Protein AF-A0AAN8C6U3-F1 (afdb_monomer)

Foldseek 3Di:
DPPPPLQFPLVVFQLNVQWAWDDDDPQWTWIFGNPDDPSPDIDIDGSHDCVSVVVCCCPVVVVPPRGGPDVDPDDDDDDDDPVCVVVVVVLVCCCPVVVDDPVVCVDPVNVVVSVVVRDDDDDDPDDPPDDD

Structure (mmCIF, N/CA/C/O backbone):
data_AF-A0AAN8C6U3-F1
#
_entry.id   AF-A0AAN8C6U3-F1
#
loop_
_atom_site.group_PDB
_atom_site.id
_atom_site.type_symbol
_atom_site.label_atom_id
_atom_site.label_alt_id
_atom_site.label_comp_id
_atom_site.label_asym_id
_atom_site.label_entity_id
_atom_site.label_seq_id
_atom_site.pdbx_PDB_ins_code
_atom_site.Cartn_x
_atom_site.Cartn_y
_atom_site.Cartn_z
_atom_site.occupancy
_atom_site.B_iso_or_equiv
_atom_site.auth_seq_id
_atom_site.auth_comp_id
_atom_site.auth_asym_id
_atom_site.auth_atom_id
_atom_site.pdbx_PDB_model_num
ATOM 1 N N . MET A 1 1 ? 26.753 -21.136 -19.409 1.00 31.75 1 MET A N 1
ATOM 2 C CA . MET A 1 1 ? 26.531 -19.674 -19.449 1.00 31.75 1 MET A CA 1
ATOM 3 C C . MET A 1 1 ? 25.403 -19.348 -18.486 1.00 31.75 1 MET A C 1
ATOM 5 O O . MET A 1 1 ? 24.259 -19.654 -18.791 1.00 31.75 1 MET A O 1
ATOM 9 N N . ALA A 1 2 ? 25.722 -18.840 -17.294 1.00 32.44 2 ALA A N 1
ATOM 10 C CA . ALA A 1 2 ? 24.705 -18.440 -16.329 1.00 32.44 2 ALA A CA 1
ATOM 11 C C . ALA A 1 2 ? 23.963 -17.222 -16.893 1.00 32.44 2 ALA A C 1
ATOM 13 O O . ALA A 1 2 ? 24.561 -16.159 -17.061 1.00 32.44 2 ALA A O 1
ATOM 14 N N . ALA A 1 3 ? 22.687 -17.391 -17.243 1.00 37.94 3 ALA A N 1
ATOM 15 C CA . ALA A 1 3 ? 21.811 -16.267 -17.519 1.00 37.94 3 ALA A CA 1
ATOM 16 C C . ALA A 1 3 ? 21.725 -15.464 -16.219 1.00 37.94 3 ALA A C 1
ATOM 18 O O . ALA A 1 3 ? 21.073 -15.881 -15.266 1.00 37.94 3 ALA A O 1
ATOM 19 N N . ALA A 1 4 ? 22.478 -14.367 -16.145 1.00 44.84 4 ALA A N 1
ATOM 20 C CA . ALA A 1 4 ? 22.364 -13.425 -15.053 1.00 44.84 4 ALA A CA 1
ATOM 21 C C . ALA A 1 4 ? 20.904 -12.975 -15.021 1.00 44.84 4 ALA A C 1
ATOM 23 O O . ALA A 1 4 ? 20.444 -12.293 -15.936 1.00 44.84 4 ALA A O 1
ATOM 24 N N . GLU A 1 5 ? 20.176 -13.422 -14.002 1.00 52.09 5 GLU A N 1
ATOM 25 C CA . GLU A 1 5 ? 18.847 -12.940 -13.659 1.00 52.09 5 GLU A CA 1
ATOM 26 C C . GLU A 1 5 ? 18.917 -11.410 -13.646 1.00 52.09 5 GLU A C 1
ATOM 28 O O . GLU A 1 5 ? 19.462 -10.811 -12.713 1.00 52.09 5 GLU A O 1
ATOM 33 N N . ILE A 1 6 ? 18.444 -10.759 -14.715 1.00 57.75 6 ILE A N 1
ATOM 34 C CA . ILE A 1 6 ? 18.406 -9.301 -14.790 1.00 57.75 6 ILE A CA 1
ATOM 35 C C . ILE A 1 6 ? 17.329 -8.871 -13.801 1.00 57.75 6 ILE A C 1
ATOM 37 O O . ILE A 1 6 ? 16.155 -8.731 -14.148 1.00 57.75 6 ILE A O 1
ATOM 41 N N . LYS A 1 7 ? 17.737 -8.694 -12.542 1.00 64.12 7 LYS A N 1
ATOM 42 C CA . LYS A 1 7 ? 16.908 -8.155 -11.468 1.00 64.12 7 LYS A CA 1
ATOM 43 C C . LYS A 1 7 ? 16.519 -6.738 -11.861 1.00 64.12 7 LYS A C 1
ATOM 45 O O . LYS A 1 7 ? 17.261 -5.784 -11.645 1.00 64.12 7 LYS A O 1
ATOM 50 N N . SER A 1 8 ? 15.364 -6.607 -12.503 1.00 73.75 8 SER A N 1
ATOM 51 C CA . SER A 1 8 ? 14.820 -5.302 -12.839 1.00 73.75 8 SER A CA 1
ATOM 52 C C . SER A 1 8 ? 14.454 -4.573 -11.551 1.00 73.75 8 SER A C 1
ATOM 54 O O . SER A 1 8 ? 13.812 -5.143 -10.670 1.00 73.75 8 SER A O 1
ATOM 56 N N . SER A 1 9 ? 14.772 -3.281 -11.476 1.00 80.25 9 SER A N 1
ATOM 57 C CA . SER A 1 9 ? 14.326 -2.388 -10.402 1.00 80.25 9 SER A CA 1
ATOM 58 C C . SER A 1 9 ? 12.808 -2.373 -10.237 1.00 80.25 9 SER A C 1
ATOM 60 O O . SER A 1 9 ? 12.317 -1.907 -9.214 1.00 80.25 9 SER A O 1
ATOM 62 N N . PHE A 1 10 ? 12.063 -2.878 -11.223 1.00 83.00 10 PHE A N 1
ATOM 63 C CA . PHE A 1 10 ? 10.628 -3.093 -11.156 1.00 83.00 10 PHE A CA 1
ATOM 64 C C . PHE A 1 10 ? 10.222 -4.116 -10.084 1.00 83.00 10 PHE A C 1
ATOM 66 O O . PHE A 1 10 ? 9.281 -3.851 -9.341 1.00 83.00 10 PHE A O 1
ATOM 73 N N . SER A 1 11 ? 10.911 -5.258 -9.958 1.00 79.00 11 SER A N 1
ATOM 74 C CA . SER A 1 11 ? 10.483 -6.334 -9.044 1.00 79.00 11 SER A CA 1
ATOM 75 C C . SER A 1 11 ? 10.652 -5.959 -7.570 1.00 79.00 11 SER A C 1
ATOM 77 O O . SER A 1 11 ? 9.807 -6.300 -6.746 1.00 79.00 11 SER A O 1
ATOM 79 N N . ALA A 1 12 ? 11.693 -5.188 -7.248 1.00 81.75 12 ALA A N 1
ATOM 80 C CA . ALA A 1 12 ? 11.946 -4.657 -5.907 1.00 81.75 12 ALA A CA 1
ATOM 81 C C . ALA A 1 12 ? 11.139 -3.382 -5.586 1.00 81.75 12 ALA A C 1
ATOM 83 O O . ALA A 1 12 ? 11.274 -2.808 -4.505 1.00 81.75 12 ALA A O 1
ATOM 84 N N . TRP A 1 13 ? 10.316 -2.888 -6.517 1.00 85.88 13 TRP A N 1
ATOM 85 C CA . TRP A 1 13 ? 9.635 -1.610 -6.350 1.00 85.88 13 TRP A CA 1
ATOM 86 C C . TRP A 1 13 ? 8.354 -1.725 -5.523 1.00 85.88 13 TRP A C 1
ATOM 88 O O . TRP A 1 13 ? 7.532 -2.619 -5.728 1.00 85.88 13 TRP A O 1
ATOM 98 N N . ARG A 1 14 ? 8.124 -0.743 -4.645 1.00 83.56 14 ARG A N 1
ATOM 99 C CA . ARG A 1 14 ? 6.975 -0.706 -3.724 1.00 83.56 14 ARG A CA 1
ATOM 100 C C . ARG A 1 14 ? 5.626 -0.642 -4.450 1.00 83.56 14 ARG A C 1
ATOM 102 O O . ARG A 1 14 ? 4.646 -1.189 -3.974 1.00 83.56 14 ARG A O 1
ATOM 109 N N . TYR A 1 15 ? 5.550 -0.048 -5.637 1.00 85.50 15 TYR A N 1
ATOM 110 C CA . TYR A 1 15 ? 4.297 0.014 -6.409 1.00 85.50 15 TYR A CA 1
ATOM 111 C C . TYR A 1 15 ? 4.186 -1.066 -7.493 1.00 85.50 15 TYR A C 1
ATOM 113 O O . TYR A 1 15 ? 3.252 -1.042 -8.290 1.00 85.50 15 TYR A O 1
ATOM 121 N N . SER A 1 16 ? 5.109 -2.036 -7.521 1.00 85.56 16 SER A N 1
ATOM 122 C CA . SER A 1 16 ? 5.141 -3.117 -8.523 1.00 85.56 16 SER A CA 1
ATOM 123 C C . SER A 1 16 ? 3.823 -3.881 -8.628 1.00 85.56 16 SER A C 1
ATOM 125 O O . SER A 1 16 ? 3.376 -4.201 -9.720 1.00 85.56 16 SER A O 1
ATOM 127 N N . HIS A 1 17 ? 3.160 -4.105 -7.497 1.00 84.88 17 HIS A N 1
ATOM 128 C CA . HIS A 1 17 ? 1.894 -4.823 -7.394 1.00 84.88 17 HIS A CA 1
ATOM 129 C C . HIS A 1 17 ? 0.711 -4.137 -8.093 1.00 84.88 17 HIS A C 1
ATOM 131 O O . HIS A 1 17 ? -0.298 -4.801 -8.315 1.00 84.88 17 HIS A O 1
ATOM 137 N N . HIS A 1 18 ? 0.802 -2.860 -8.471 1.00 85.50 18 HIS A N 1
ATOM 138 C CA . HIS A 1 18 ? -0.198 -2.203 -9.323 1.00 85.50 18 HIS A CA 1
ATOM 139 C C . HIS A 1 18 ? 0.010 -2.487 -10.816 1.00 85.50 18 HIS A C 1
ATOM 141 O O . HIS A 1 18 ? -0.828 -2.123 -11.642 1.00 85.50 18 HIS A O 1
ATOM 147 N N . PHE A 1 19 ? 1.092 -3.176 -11.168 1.00 87.69 19 PHE A N 1
ATOM 148 C CA . PHE A 1 19 ? 1.449 -3.506 -12.535 1.00 87.69 19 PHE A CA 1
ATOM 149 C C . PHE A 1 19 ? 1.586 -5.019 -12.724 1.00 87.69 19 PHE A C 1
ATOM 151 O O . PHE A 1 19 ? 1.898 -5.765 -11.798 1.00 87.69 19 PHE A O 1
ATOM 158 N N . THR A 1 20 ? 1.371 -5.469 -13.952 1.00 88.06 20 THR A N 1
ATOM 159 C CA . THR A 1 20 ? 1.615 -6.838 -14.399 1.00 88.06 20 THR A CA 1
ATOM 160 C C . THR A 1 20 ? 2.766 -6.812 -15.385 1.00 88.06 20 THR A C 1
ATOM 162 O O . THR A 1 20 ? 2.713 -6.109 -16.396 1.00 88.06 20 THR A O 1
ATOM 165 N N . PHE A 1 21 ? 3.821 -7.564 -15.096 1.00 87.75 21 PHE A N 1
ATOM 166 C CA . PHE A 1 21 ? 4.932 -7.714 -16.022 1.00 87.75 21 PHE A CA 1
ATOM 167 C C . PHE A 1 21 ? 4.479 -8.447 -17.295 1.00 87.75 21 PHE A C 1
ATOM 169 O O . PHE A 1 21 ? 3.744 -9.427 -17.211 1.00 87.75 21 PHE A O 1
ATOM 176 N N . VAL A 1 22 ? 4.901 -7.967 -18.470 1.00 88.69 22 VAL A N 1
ATOM 177 C CA . VAL A 1 22 ? 4.563 -8.585 -19.764 1.00 88.69 22 VAL A CA 1
ATOM 178 C C . VAL A 1 22 ? 5.786 -9.231 -20.403 1.00 88.69 22 VAL A C 1
ATOM 180 O O . VAL A 1 22 ? 5.762 -10.422 -20.689 1.00 88.69 22 VAL A O 1
ATOM 183 N N . LYS A 1 23 ? 6.841 -8.454 -20.687 1.00 86.00 23 LYS A N 1
ATOM 184 C CA . LYS A 1 23 ? 8.065 -8.967 -21.330 1.00 86.00 23 LYS A CA 1
ATOM 185 C C . LYS A 1 23 ? 9.256 -8.024 -21.188 1.00 86.00 23 LYS A C 1
ATOM 187 O O . LYS A 1 23 ? 9.089 -6.807 -21.087 1.00 86.00 23 LYS A O 1
ATOM 192 N N . HIS A 1 24 ? 10.465 -8.578 -21.275 1.00 83.81 24 HIS A N 1
ATOM 193 C CA . HIS A 1 24 ? 11.691 -7.799 -21.449 1.00 83.81 24 HIS A CA 1
ATOM 194 C C . HIS A 1 24 ? 11.835 -7.399 -22.924 1.00 83.81 24 HIS A C 1
ATOM 196 O O . HIS A 1 24 ? 11.703 -8.223 -23.827 1.00 83.81 24 HIS A O 1
ATOM 202 N N . LYS A 1 25 ? 12.118 -6.120 -23.181 1.00 82.50 25 LYS A N 1
ATOM 203 C CA . LYS A 1 25 ? 12.451 -5.591 -24.509 1.00 82.50 25 LYS A CA 1
ATOM 204 C C . LYS A 1 25 ? 13.829 -4.934 -24.442 1.00 82.50 25 LYS A C 1
ATOM 206 O O . LYS A 1 25 ? 13.949 -3.738 -24.171 1.00 82.50 25 LYS A O 1
ATOM 211 N N . LYS A 1 26 ? 14.878 -5.720 -24.708 1.00 82.06 26 LYS A N 1
ATOM 212 C CA . LYS A 1 26 ? 16.290 -5.295 -24.633 1.00 82.06 26 LYS A CA 1
ATOM 213 C C . LYS A 1 26 ? 16.628 -4.717 -23.248 1.00 82.06 26 LYS A C 1
ATOM 215 O O . LYS A 1 26 ? 16.677 -5.470 -22.288 1.00 82.06 26 LYS A O 1
ATOM 220 N N . LYS A 1 27 ? 16.808 -3.392 -23.149 1.00 82.62 27 LYS A N 1
ATOM 221 C CA . LYS A 1 27 ? 17.121 -2.635 -21.918 1.00 82.62 27 LYS A CA 1
ATOM 222 C C . LYS A 1 27 ? 15.880 -2.123 -21.169 1.00 82.62 27 LYS A C 1
ATOM 224 O O . LYS A 1 27 ? 16.002 -1.490 -20.124 1.00 82.62 27 LYS A O 1
ATOM 229 N N . ASN A 1 28 ? 14.685 -2.369 -21.703 1.00 86.06 28 ASN A N 1
ATOM 230 C CA . ASN A 1 28 ? 13.418 -1.938 -21.120 1.00 86.06 28 ASN A CA 1
ATOM 231 C C . ASN A 1 28 ? 12.581 -3.142 -20.676 1.00 86.06 28 ASN A C 1
ATOM 233 O O . ASN A 1 28 ? 12.730 -4.248 -21.200 1.00 86.06 28 ASN A O 1
ATOM 237 N N . VAL A 1 29 ? 11.681 -2.913 -19.729 1.00 88.00 29 VAL A N 1
ATOM 238 C CA . VAL A 1 29 ? 10.611 -3.828 -19.333 1.00 88.00 29 VAL A CA 1
ATOM 239 C C . VAL A 1 29 ? 9.272 -3.254 -19.771 1.00 88.00 29 VAL A C 1
ATOM 241 O O . VAL A 1 29 ? 9.015 -2.055 -19.635 1.00 88.00 29 VAL A O 1
ATOM 244 N N . LEU A 1 30 ? 8.429 -4.117 -20.328 1.00 88.81 30 LEU A N 1
ATOM 245 C CA . LEU A 1 30 ? 7.055 -3.795 -20.676 1.00 88.81 30 LEU A CA 1
ATOM 246 C C . LEU A 1 30 ? 6.139 -4.313 -19.567 1.00 88.81 30 LEU A C 1
ATOM 248 O O . LEU A 1 30 ? 6.174 -5.501 -19.240 1.00 88.81 30 LEU A O 1
ATOM 252 N N . VAL A 1 31 ? 5.315 -3.429 -19.014 1.00 89.19 31 VAL A N 1
ATOM 253 C CA . VAL A 1 31 ? 4.380 -3.727 -17.923 1.00 89.19 31 VAL A CA 1
ATOM 254 C C . VAL A 1 31 ? 2.991 -3.177 -18.248 1.00 89.19 31 VAL A C 1
ATOM 256 O O . VAL A 1 31 ? 2.860 -2.189 -18.965 1.00 89.19 31 VAL A O 1
ATOM 259 N N . LYS A 1 32 ? 1.935 -3.794 -17.727 1.00 89.69 32 LYS A N 1
ATOM 260 C CA . LYS A 1 32 ? 0.547 -3.317 -17.835 1.00 89.69 32 LYS A CA 1
ATOM 261 C C . LYS A 1 32 ? 0.080 -2.781 -16.493 1.00 89.69 32 LYS A C 1
ATOM 263 O O . LYS A 1 32 ? 0.300 -3.431 -15.481 1.00 89.69 32 LYS A O 1
ATOM 268 N N . CYS A 1 33 ? -0.568 -1.621 -16.469 1.00 89.06 33 CYS A N 1
ATOM 269 C CA . CYS A 1 33 ? -1.174 -1.096 -15.245 1.00 89.06 33 CYS A CA 1
ATOM 270 C C . CYS A 1 33 ? -2.520 -1.786 -14.986 1.00 89.06 33 CYS A C 1
ATOM 272 O O . CYS A 1 33 ? -3.374 -1.807 -15.872 1.00 89.06 33 CYS A O 1
ATOM 274 N N . LYS A 1 34 ? -2.719 -2.322 -13.777 1.00 86.44 34 LYS A N 1
ATOM 275 C CA . LYS A 1 34 ? -3.981 -2.960 -13.361 1.00 86.44 34 LYS A CA 1
ATOM 276 C C . LYS A 1 34 ? -5.058 -1.955 -12.950 1.00 86.44 34 LYS A C 1
ATOM 278 O O . LYS A 1 34 ? -6.228 -2.302 -12.932 1.00 86.44 34 LYS A O 1
ATOM 283 N N . LEU A 1 35 ? -4.662 -0.725 -12.621 1.00 83.44 35 LEU A N 1
ATOM 284 C CA . LEU A 1 35 ? -5.576 0.342 -12.203 1.00 83.44 35 LEU A CA 1
ATOM 285 C C . LEU A 1 35 ? -6.199 1.084 -13.397 1.00 83.44 35 LEU A C 1
ATOM 287 O O . LEU A 1 35 ? -7.207 1.767 -13.250 1.00 83.44 35 LEU A O 1
ATOM 291 N N . CYS A 1 36 ? -5.605 0.975 -14.588 1.00 85.69 36 CYS A N 1
ATOM 292 C CA . CYS A 1 36 ? -6.164 1.560 -15.802 1.00 85.69 36 CYS A CA 1
ATOM 293 C C . CYS A 1 36 ? -7.401 0.782 -16.256 1.00 85.69 36 CYS A C 1
ATOM 295 O O . CYS A 1 36 ? -7.311 -0.418 -16.524 1.00 85.69 36 CYS A O 1
ATOM 297 N N . LEU A 1 37 ? -8.519 1.491 -16.439 1.00 72.25 37 LEU A N 1
ATOM 298 C CA . LEU A 1 37 ? -9.732 0.966 -17.067 1.00 72.25 37 LEU A CA 1
ATOM 299 C C . LEU A 1 37 ? -9.373 0.275 -18.398 1.00 72.25 37 LEU A C 1
ATOM 301 O O . LEU A 1 37 ? -8.862 0.905 -19.326 1.00 72.25 37 LEU A O 1
ATOM 305 N N . GLY A 1 38 ? -9.583 -1.043 -18.450 1.00 64.81 38 GLY A N 1
ATOM 306 C CA . GLY A 1 38 ? -9.379 -1.884 -19.632 1.00 64.81 38 GLY A CA 1
ATOM 307 C C . GLY A 1 38 ? -8.023 -2.590 -19.758 1.00 64.81 38 GLY A C 1
ATOM 308 O O . GLY A 1 38 ? -7.865 -3.375 -20.686 1.00 64.81 38 GLY A O 1
ATOM 309 N N . GLY A 1 39 ? -7.028 -2.353 -18.889 1.00 61.56 39 GLY A N 1
ATOM 310 C CA . GLY A 1 39 ? -5.743 -3.090 -18.922 1.00 61.56 39 GLY A CA 1
ATOM 311 C C . GLY A 1 39 ? -4.976 -3.043 -20.263 1.00 61.56 39 GLY A C 1
ATOM 312 O O . GLY A 1 39 ? -4.034 -3.812 -20.484 1.00 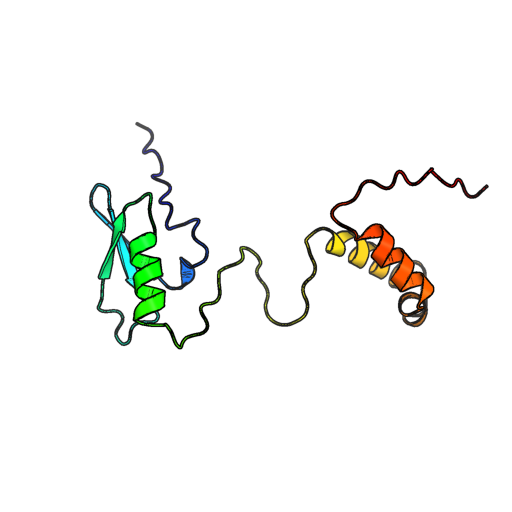61.56 39 GLY A O 1
ATOM 313 N N . THR A 1 40 ? -5.377 -2.155 -21.176 1.00 61.62 40 THR A N 1
ATOM 314 C CA . THR A 1 40 ? -4.914 -2.111 -22.571 1.00 61.62 40 THR A CA 1
ATOM 315 C C . THR A 1 40 ? -3.598 -1.35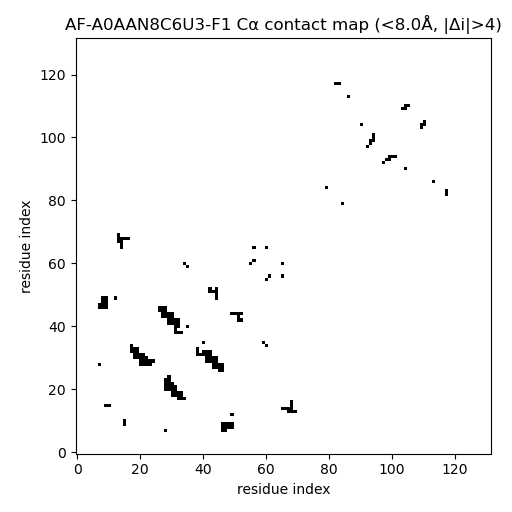5 -22.719 1.00 61.62 40 THR A C 1
ATOM 317 O O . THR A 1 40 ? -2.782 -1.676 -23.585 1.00 61.62 40 THR A O 1
ATOM 320 N N . LYS A 1 41 ? -3.339 -0.376 -21.846 1.00 69.75 41 LYS A N 1
ATOM 321 C CA . LYS A 1 41 ? -2.141 0.468 -21.916 1.00 69.75 41 LYS A CA 1
ATOM 322 C C . LYS A 1 41 ? -0.928 -0.274 -21.354 1.00 69.75 41 LYS A C 1
ATOM 324 O O . LYS A 1 41 ? -0.762 -0.429 -20.144 1.00 69.75 41 LYS A O 1
ATOM 329 N N . SER A 1 42 ? -0.071 -0.727 -22.266 1.00 81.12 42 SER A N 1
ATOM 330 C CA . SER A 1 42 ? 1.236 -1.298 -21.940 1.00 81.12 42 SER A CA 1
ATOM 331 C C . SER A 1 42 ? 2.265 -0.171 -21.840 1.00 81.12 42 SER A C 1
ATOM 333 O O . SER A 1 42 ? 2.460 0.582 -22.791 1.00 81.12 42 SER A O 1
ATOM 335 N N . LEU A 1 43 ? 2.919 -0.046 -20.691 1.00 84.81 43 LEU A N 1
ATOM 336 C CA . LEU A 1 43 ? 3.939 0.957 -20.405 1.00 84.81 43 LEU A CA 1
ATOM 337 C C . LEU A 1 43 ? 5.324 0.331 -20.521 1.00 84.81 43 LEU A C 1
ATOM 339 O O . LEU A 1 43 ? 5.581 -0.744 -19.982 1.00 84.81 43 LEU A O 1
ATOM 343 N N . SER A 1 44 ? 6.229 1.023 -21.206 1.00 84.62 44 SER A N 1
ATOM 344 C CA . SER A 1 44 ? 7.638 0.645 -21.277 1.00 84.62 44 SER A CA 1
ATOM 345 C C . SER A 1 44 ? 8.442 1.494 -20.296 1.00 84.62 44 SER A C 1
ATOM 347 O O . SER A 1 44 ? 8.361 2.724 -20.325 1.00 84.62 44 SER A O 1
ATOM 349 N N . THR A 1 45 ? 9.247 0.857 -19.450 1.00 85.25 45 THR A N 1
ATOM 350 C CA . THR A 1 45 ? 10.192 1.546 -18.559 1.00 85.25 45 THR A CA 1
ATOM 351 C C . THR A 1 45 ? 11.570 0.902 -18.630 1.00 85.25 45 THR A C 1
ATOM 353 O O . THR A 1 45 ? 11.690 -0.255 -19.027 1.00 85.25 45 THR A O 1
ATOM 356 N N . ALA A 1 46 ? 12.623 1.637 -18.281 1.00 84.62 46 ALA A N 1
ATOM 357 C CA . ALA A 1 46 ? 13.971 1.079 -18.264 1.00 84.62 46 ALA A CA 1
ATOM 358 C C . ALA A 1 46 ? 14.094 -0.006 -17.183 1.00 84.62 46 ALA A C 1
ATOM 360 O O . ALA A 1 46 ? 13.445 0.065 -16.143 1.00 84.62 46 ALA A O 1
ATOM 361 N N . GLN A 1 47 ? 14.947 -1.008 -17.395 1.00 81.62 47 GLN A N 1
ATOM 362 C CA . GLN A 1 47 ? 15.144 -2.092 -16.420 1.00 81.62 47 GLN A CA 1
ATOM 363 C C . GLN A 1 47 ? 15.629 -1.603 -15.055 1.00 81.62 47 GLN A C 1
ATOM 365 O O . GLN A 1 47 ? 15.314 -2.238 -14.050 1.00 81.62 47 GLN A O 1
ATOM 370 N N . ASN A 1 48 ? 16.360 -0.488 -15.039 1.00 81.50 48 ASN A N 1
ATOM 371 C CA . ASN A 1 48 ? 16.957 0.130 -13.862 1.00 81.50 48 ASN A CA 1
ATOM 372 C C . ASN A 1 48 ? 16.173 1.351 -13.334 1.00 81.50 48 ASN A C 1
ATOM 374 O O . ASN A 1 48 ? 16.658 2.046 -12.444 1.00 81.50 48 ASN A O 1
ATOM 378 N N . SER A 1 49 ? 15.000 1.672 -13.897 1.00 81.19 49 SER A N 1
ATOM 379 C CA . SER A 1 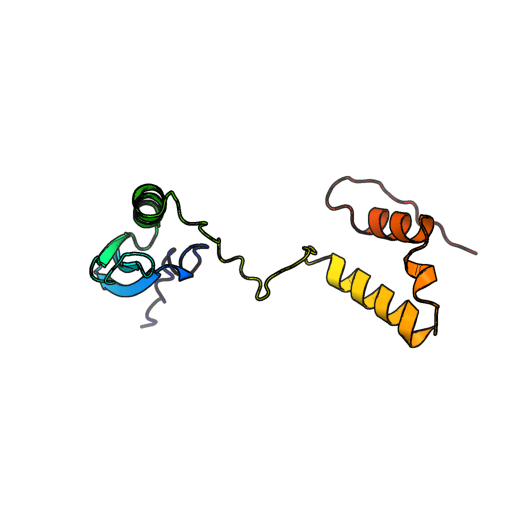49 ? 14.247 2.869 -13.510 1.00 81.19 49 SER A CA 1
ATOM 380 C C . SER A 1 49 ? 12.739 2.668 -13.582 1.00 81.19 49 SER A C 1
ATOM 382 O O . SER A 1 49 ? 12.202 2.129 -14.547 1.00 81.19 49 SER A O 1
ATOM 384 N N . ASN A 1 50 ? 12.043 3.201 -12.578 1.00 86.56 50 ASN A N 1
ATOM 385 C CA . ASN A 1 50 ? 10.586 3.147 -12.464 1.00 86.56 50 ASN A CA 1
ATOM 386 C C . ASN A 1 50 ? 9.927 4.529 -12.618 1.00 86.56 50 ASN A C 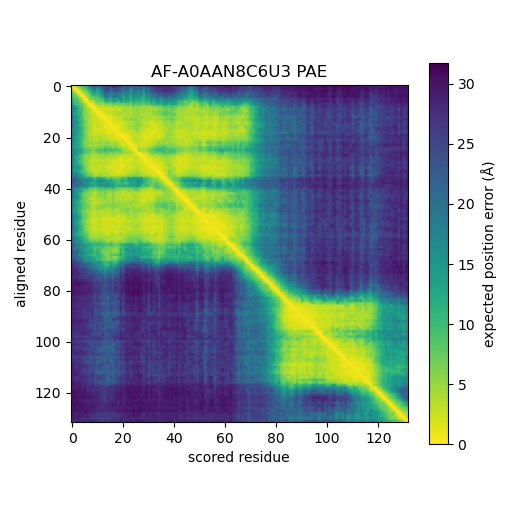1
ATOM 388 O O . ASN A 1 50 ? 8.728 4.670 -12.379 1.00 86.56 50 ASN A O 1
ATOM 392 N N . SER A 1 51 ? 10.676 5.563 -13.022 1.00 86.31 51 SER A N 1
ATOM 393 C CA . SER A 1 51 ? 10.180 6.949 -13.070 1.00 86.31 51 SER A CA 1
ATOM 394 C C . SER A 1 51 ? 8.974 7.123 -13.996 1.00 86.31 51 SER A C 1
ATOM 396 O O . SER A 1 51 ? 8.050 7.869 -13.677 1.00 86.31 51 SER A O 1
ATOM 398 N N . ASN A 1 52 ? 8.942 6.401 -15.121 1.00 87.25 52 ASN A N 1
ATOM 399 C CA . ASN A 1 52 ? 7.815 6.437 -16.057 1.00 87.25 52 ASN A CA 1
ATOM 400 C C . ASN A 1 52 ? 6.544 5.841 -15.442 1.00 87.25 52 ASN A C 1
ATOM 402 O O . ASN A 1 52 ? 5.449 6.357 -15.654 1.00 87.25 52 ASN A O 1
ATOM 406 N N . LEU A 1 53 ? 6.700 4.785 -14.641 1.00 88.06 53 LEU A N 1
ATOM 407 C CA . LEU A 1 53 ? 5.595 4.136 -13.944 1.00 88.06 53 LEU A CA 1
ATOM 408 C C . LEU A 1 53 ? 5.070 5.007 -12.801 1.00 88.06 53 LEU A C 1
ATOM 410 O O . LEU A 1 53 ? 3.859 5.133 -12.642 1.00 88.06 53 LEU A O 1
ATOM 414 N N . LEU A 1 54 ? 5.957 5.661 -12.043 1.00 87.69 54 LEU A N 1
ATOM 415 C CA . LEU A 1 54 ? 5.545 6.574 -10.975 1.00 87.69 54 LEU A CA 1
ATOM 416 C C . LEU A 1 54 ? 4.777 7.777 -11.533 1.00 87.69 54 LEU A C 1
ATOM 418 O O . LEU A 1 54 ? 3.689 8.082 -11.054 1.00 87.69 54 LEU A O 1
ATOM 422 N N . LYS A 1 55 ? 5.300 8.409 -12.593 1.00 90.31 55 LYS A N 1
ATOM 423 C CA . LYS A 1 55 ? 4.614 9.511 -13.288 1.00 90.31 55 LYS A CA 1
ATOM 424 C C . LYS A 1 55 ? 3.251 9.080 -13.822 1.00 90.31 55 LYS A C 1
ATOM 426 O O . LYS A 1 55 ? 2.305 9.860 -13.785 1.00 90.31 55 LYS A O 1
ATOM 431 N N . HIS A 1 56 ? 3.144 7.848 -14.318 1.00 89.56 56 HIS A N 1
ATOM 432 C CA . HIS A 1 56 ? 1.870 7.291 -14.749 1.00 89.56 56 HIS A CA 1
ATOM 433 C C . HIS A 1 56 ? 0.872 7.197 -13.588 1.00 89.56 56 HIS A C 1
ATOM 435 O O . HIS A 1 56 ? -0.240 7.700 -13.731 1.00 89.56 56 HIS A O 1
ATOM 441 N N . LEU A 1 57 ? 1.270 6.631 -12.441 1.00 87.62 57 LEU A N 1
ATOM 442 C CA . LEU A 1 57 ? 0.411 6.565 -11.253 1.00 87.62 57 LEU A CA 1
ATOM 443 C C . LEU A 1 57 ? -0.018 7.963 -10.792 1.00 87.62 57 LEU A C 1
ATOM 445 O O . LEU A 1 57 ? -1.201 8.201 -10.589 1.00 87.62 57 LEU A O 1
ATOM 449 N N . GLN A 1 58 ? 0.919 8.909 -10.715 1.00 85.94 58 GLN A N 1
ATOM 450 C CA . GLN A 1 58 ? 0.629 10.285 -10.305 1.00 85.94 58 GLN A CA 1
ATOM 451 C C . GLN A 1 58 ? -0.331 11.009 -11.253 1.00 85.94 58 GLN A C 1
ATOM 453 O O . GLN A 1 58 ? -1.130 11.812 -10.796 1.00 85.94 58 GLN A O 1
ATOM 458 N N . LYS A 1 59 ? -0.264 10.756 -12.567 1.00 87.94 59 LYS A N 1
ATOM 459 C CA . LYS A 1 59 ? -1.117 11.445 -13.552 1.00 87.94 59 LYS A CA 1
ATOM 460 C C . LYS A 1 59 ? -2.468 10.775 -13.769 1.00 87.94 59 LYS A C 1
ATOM 462 O O . LYS A 1 59 ? -3.456 11.466 -13.967 1.00 87.94 59 LYS A O 1
ATOM 467 N N . GLN A 1 60 ? -2.499 9.447 -13.837 1.00 84.75 60 GLN A N 1
ATOM 468 C CA . GLN A 1 60 ? -3.700 8.686 -14.206 1.00 84.75 60 GLN A CA 1
ATOM 469 C C . GLN A 1 60 ? -4.468 8.175 -12.985 1.00 84.75 60 GLN A C 1
ATOM 471 O O . GLN A 1 60 ? -5.652 7.876 -13.091 1.00 84.75 60 GLN A O 1
ATOM 476 N N . HIS A 1 61 ? -3.806 8.099 -11.830 1.00 85.50 61 HIS A N 1
ATOM 477 C CA . HIS A 1 61 ? -4.358 7.577 -10.582 1.00 85.50 61 HIS A CA 1
ATOM 478 C C . HIS A 1 61 ? -4.130 8.550 -9.416 1.00 85.50 61 HIS A C 1
ATOM 480 O O . HIS A 1 61 ? -4.000 8.124 -8.274 1.00 85.50 61 HIS A O 1
ATOM 486 N N . ALA A 1 62 ? -4.106 9.862 -9.694 1.00 78.00 62 ALA A N 1
ATOM 487 C CA . ALA A 1 62 ? -3.913 10.911 -8.686 1.00 78.00 62 ALA A CA 1
ATOM 488 C C . ALA A 1 62 ? -4.942 10.837 -7.543 1.00 78.00 62 ALA A C 1
ATOM 490 O O . ALA A 1 62 ? -4.607 11.075 -6.389 1.00 78.00 62 ALA A O 1
ATOM 491 N N . GLY A 1 63 ? -6.192 10.492 -7.874 1.00 71.06 63 GLY A N 1
ATOM 492 C CA . GLY A 1 63 ? -7.293 10.361 -6.916 1.00 71.06 63 GLY A CA 1
ATOM 493 C C . GLY A 1 63 ? -7.418 8.976 -6.274 1.00 71.06 63 GLY A C 1
ATOM 494 O O . GLY A 1 63 ? -8.309 8.762 -5.458 1.00 71.06 63 GLY A O 1
ATOM 495 N N . THR A 1 64 ? -6.566 8.015 -6.637 1.00 71.31 64 THR A N 1
ATOM 496 C CA . THR A 1 64 ? -6.589 6.665 -6.064 1.00 71.31 64 THR A CA 1
ATOM 497 C C . THR A 1 64 ? -5.540 6.582 -4.963 1.00 71.31 64 THR A C 1
ATOM 499 O O . THR A 1 64 ? -4.383 6.931 -5.183 1.00 71.31 64 THR A O 1
ATOM 502 N N . LYS A 1 65 ? -5.914 6.093 -3.775 1.00 71.44 65 LYS A N 1
ATOM 503 C CA . LYS A 1 65 ? -4.966 5.857 -2.677 1.00 71.44 65 LYS A CA 1
ATOM 504 C C . LYS A 1 65 ? -3.948 4.794 -3.111 1.00 71.44 65 LYS A C 1
ATOM 506 O O . LYS A 1 65 ? -4.225 3.599 -3.047 1.00 71.44 65 LYS A O 1
ATOM 511 N N . LEU A 1 66 ? -2.785 5.231 -3.591 1.00 73.12 66 LEU A N 1
ATOM 512 C CA . LEU A 1 66 ? -1.686 4.352 -3.985 1.00 73.12 66 LEU A CA 1
ATOM 513 C C . LEU A 1 66 ? -1.092 3.733 -2.722 1.00 73.12 66 LEU A C 1
ATOM 515 O O . LEU A 1 66 ? -0.378 4.391 -1.966 1.00 73.12 66 LEU A O 1
ATOM 519 N N . VAL A 1 67 ? -1.405 2.466 -2.476 1.00 68.00 67 VAL A N 1
ATOM 520 C CA . VAL A 1 67 ? -0.822 1.720 -1.363 1.00 68.00 67 VAL A CA 1
ATOM 521 C C . VAL A 1 67 ? 0.568 1.299 -1.801 1.00 68.00 67 VAL A C 1
ATOM 523 O O . VAL A 1 67 ? 0.725 0.605 -2.793 1.00 68.00 67 VAL A O 1
ATOM 526 N N . ALA A 1 68 ? 1.613 1.735 -1.109 1.00 68.31 68 ALA A N 1
ATOM 527 C CA . ALA A 1 68 ? 2.933 1.169 -1.334 1.00 68.31 68 ALA A CA 1
ATOM 528 C C . ALA A 1 68 ? 2.939 -0.256 -0.762 1.00 68.31 68 ALA A C 1
ATOM 530 O O . ALA A 1 68 ? 2.616 -0.427 0.409 1.00 68.31 68 ALA A O 1
ATOM 531 N N . LYS A 1 69 ? 3.354 -1.263 -1.545 1.00 59.75 69 LYS A N 1
ATOM 532 C CA . LYS A 1 69 ? 3.711 -2.588 -1.024 1.00 59.75 69 LYS A CA 1
ATOM 533 C C . LYS A 1 69 ? 4.928 -2.401 -0.130 1.00 59.75 69 LYS A C 1
ATOM 535 O O . LYS A 1 69 ? 6.072 -2.369 -0.586 1.00 59.75 69 LYS A O 1
ATOM 540 N N . THR A 1 70 ? 4.657 -2.183 1.142 1.00 42.31 70 THR A N 1
ATOM 541 C CA . THR A 1 70 ? 5.482 -2.675 2.228 1.00 42.31 70 THR A CA 1
ATOM 542 C C . THR A 1 70 ? 5.560 -4.188 2.059 1.00 42.31 70 THR A C 1
ATOM 544 O O . THR A 1 70 ? 4.567 -4.854 1.771 1.00 42.31 70 THR A O 1
ATOM 547 N N . THR A 1 71 ? 6.764 -4.739 2.111 1.00 45.34 71 THR A N 1
ATOM 548 C CA . THR A 1 71 ? 6.994 -6.185 2.137 1.00 45.34 71 THR A CA 1
ATOM 549 C C . THR A 1 71 ? 6.613 -6.702 3.522 1.00 45.34 71 THR A C 1
ATOM 551 O O . THR A 1 71 ? 7.452 -7.209 4.256 1.00 45.34 71 THR A O 1
ATOM 554 N N . ASP A 1 72 ? 5.357 -6.503 3.895 1.00 38.94 72 ASP A N 1
ATOM 555 C CA . ASP A 1 72 ? 4.786 -6.870 5.176 1.00 38.94 72 ASP A CA 1
ATOM 556 C C . ASP A 1 72 ? 3.348 -7.322 4.849 1.00 38.94 72 ASP A C 1
ATOM 558 O O . ASP A 1 72 ? 2.520 -6.496 4.452 1.00 38.94 72 ASP A O 1
ATOM 562 N N . PRO A 1 73 ? 3.072 -8.637 4.847 1.00 45.06 73 PRO A N 1
ATOM 563 C CA . PRO A 1 73 ? 1.723 -9.145 4.687 1.00 45.06 73 PRO A CA 1
ATOM 564 C C . PRO A 1 73 ? 0.998 -8.956 6.018 1.00 45.06 73 PRO A C 1
AT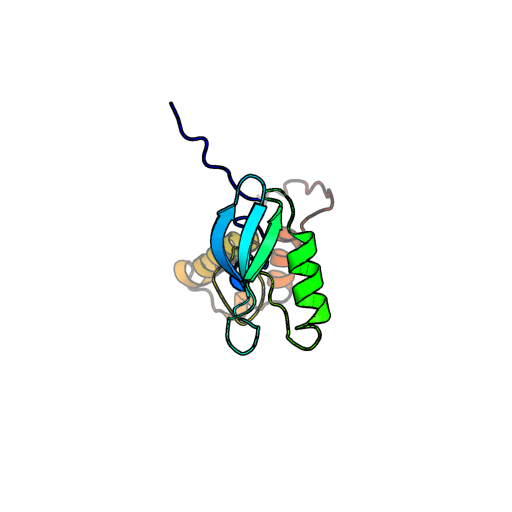OM 566 O O . PRO A 1 73 ? 1.232 -9.745 6.921 1.00 45.06 73 PRO A O 1
ATOM 569 N N . ASP A 1 74 ? 0.211 -7.890 6.151 1.00 37.88 74 ASP A N 1
ATOM 570 C CA . ASP A 1 74 ? -1.122 -7.902 6.774 1.00 37.88 74 ASP A CA 1
ATOM 571 C C . ASP A 1 74 ? -1.733 -6.485 6.779 1.00 37.88 74 ASP A C 1
ATOM 573 O O . ASP A 1 74 ? -1.036 -5.471 6.826 1.00 37.88 74 ASP A O 1
ATOM 577 N N . SER A 1 75 ? -3.050 -6.414 6.685 1.00 46.31 75 SER A N 1
ATOM 578 C CA . SER A 1 75 ? -3.900 -5.224 6.763 1.00 46.31 75 SER A CA 1
ATOM 579 C C . SER A 1 75 ? -5.106 -5.650 7.615 1.00 46.31 75 SER A C 1
ATOM 581 O O . SER A 1 75 ? -5.512 -6.792 7.406 1.00 46.31 75 SER A O 1
ATOM 583 N N . PRO A 1 76 ? -5.778 -4.817 8.451 1.00 49.69 76 PRO A N 1
ATOM 584 C CA . PRO A 1 76 ? -5.673 -3.368 8.654 1.00 49.69 76 PRO A CA 1
ATOM 585 C C . PRO A 1 76 ? -5.923 -2.926 10.127 1.00 49.69 76 PRO A C 1
ATOM 587 O O . PRO A 1 76 ? -7.050 -2.593 10.457 1.00 49.69 76 PRO A O 1
ATOM 590 N N . ASP A 1 77 ? -4.933 -2.850 11.010 1.00 40.16 77 ASP A N 1
ATOM 591 C CA . ASP A 1 77 ? -4.971 -1.950 12.182 1.00 40.16 77 ASP A CA 1
ATOM 592 C C . ASP A 1 77 ? -3.594 -1.963 12.849 1.00 40.16 77 ASP A C 1
ATOM 594 O O . ASP A 1 77 ? -2.925 -2.988 12.834 1.00 40.16 77 ASP A O 1
ATOM 598 N N . ALA A 1 78 ? -3.165 -0.821 13.382 1.00 40.22 78 ALA A N 1
ATOM 599 C CA . ALA A 1 78 ? -2.001 -0.658 14.255 1.00 40.22 78 ALA A CA 1
ATOM 600 C C . ALA A 1 78 ? -0.684 -1.375 13.854 1.00 40.22 78 ALA A C 1
ATOM 602 O O . ALA A 1 78 ? -0.438 -2.545 14.119 1.00 40.22 78 ALA A O 1
ATOM 603 N N . THR A 1 79 ? 0.246 -0.583 13.314 1.00 48.16 79 THR A N 1
ATOM 604 C CA . THR A 1 79 ? 1.700 -0.821 13.334 1.00 48.16 79 THR A CA 1
ATOM 605 C C . THR A 1 79 ? 2.153 -1.572 14.595 1.00 48.16 79 THR A C 1
ATOM 607 O O . THR A 1 79 ? 1.845 -1.117 15.700 1.00 48.16 79 THR A O 1
ATOM 610 N N . PRO A 1 80 ? 3.030 -2.582 14.461 1.00 42.16 80 PRO A N 1
ATOM 611 C CA . PRO A 1 80 ? 4.275 -2.430 15.207 1.00 42.16 80 PRO A CA 1
ATOM 612 C C . PRO A 1 80 ? 5.545 -2.612 14.361 1.00 42.16 80 PRO A C 1
ATOM 614 O O . PRO A 1 80 ? 5.614 -3.474 13.481 1.00 42.16 80 PRO A O 1
ATOM 617 N N . PRO A 1 81 ? 6.603 -1.829 14.636 1.00 46.56 81 PRO A N 1
ATOM 618 C CA . PRO A 1 81 ? 7.923 -2.055 14.061 1.00 46.56 81 PRO A CA 1
ATOM 619 C C . PRO A 1 81 ? 8.441 -3.441 14.474 1.00 46.56 81 PRO A C 1
ATOM 621 O O . PRO A 1 81 ? 8.186 -3.897 15.582 1.00 46.56 81 PRO A O 1
ATOM 624 N N . LYS A 1 82 ? 9.235 -4.096 13.618 1.00 49.47 82 LYS A N 1
ATOM 625 C CA . LYS A 1 82 ? 9.830 -5.441 13.816 1.00 49.47 82 LYS A CA 1
ATOM 626 C C . LYS A 1 82 ? 10.608 -5.661 15.141 1.00 49.47 82 LYS A C 1
ATOM 628 O O . LYS A 1 82 ? 11.034 -6.781 15.403 1.00 49.47 82 LYS A O 1
ATOM 633 N N . GLN A 1 83 ? 10.791 -4.637 15.980 1.00 54.09 83 GLN A N 1
ATOM 634 C CA . GLN A 1 83 ? 11.310 -4.749 17.352 1.00 54.09 83 GLN A CA 1
ATOM 635 C C . GLN A 1 83 ? 10.218 -5.011 18.406 1.00 54.09 83 GLN A C 1
ATOM 637 O O . GLN A 1 83 ? 10.501 -5.660 19.410 1.00 54.09 83 GLN A O 1
ATOM 642 N N . GLN A 1 84 ? 8.976 -4.589 18.158 1.00 57.31 84 GLN A N 1
ATOM 643 C CA . GLN A 1 84 ? 7.850 -4.789 19.069 1.00 57.31 84 GLN A CA 1
ATOM 644 C C . GLN A 1 84 ? 7.442 -6.263 19.158 1.00 57.31 84 GLN A C 1
ATOM 646 O O . GLN A 1 84 ? 7.126 -6.730 20.239 1.00 57.31 84 GLN A O 1
ATOM 651 N N . GLY A 1 85 ? 7.553 -7.036 18.069 1.00 63.66 85 GLY A N 1
ATOM 652 C CA . GLY A 1 85 ? 7.108 -8.437 18.063 1.00 63.66 85 GLY A CA 1
ATOM 653 C C . GLY A 1 85 ? 7.793 -9.322 19.116 1.00 63.66 85 GLY A C 1
ATOM 654 O O . GLY A 1 85 ? 7.194 -10.277 19.601 1.00 63.66 85 GLY A O 1
ATOM 655 N N . LYS A 1 86 ? 9.028 -8.989 19.527 1.00 72.81 86 LYS A N 1
ATOM 656 C CA . LYS A 1 86 ? 9.700 -9.660 20.654 1.00 72.81 86 LYS A CA 1
ATOM 657 C C . LYS A 1 86 ? 9.157 -9.211 22.012 1.00 72.81 86 LYS A C 1
ATOM 659 O O . LYS A 1 86 ? 9.037 -10.038 22.911 1.00 72.81 86 LYS A O 1
ATOM 664 N N . VAL A 1 87 ? 8.844 -7.923 22.158 1.00 80.88 87 VAL A N 1
ATOM 665 C CA . VAL A 1 87 ? 8.235 -7.358 23.370 1.00 80.88 87 VAL A CA 1
ATOM 666 C C . VAL A 1 87 ? 6.825 -7.923 23.546 1.00 80.88 87 VAL A C 1
ATOM 668 O O . VAL A 1 87 ? 6.519 -8.441 24.611 1.00 80.88 87 VAL A O 1
ATOM 671 N N . ASP A 1 88 ? 6.015 -7.951 22.489 1.00 81.62 88 ASP A N 1
ATOM 672 C CA . ASP A 1 88 ? 4.652 -8.494 22.508 1.00 81.62 88 ASP A CA 1
ATOM 673 C C . ASP A 1 88 ? 4.647 -9.991 22.843 1.00 81.62 88 ASP A C 1
ATOM 675 O O . ASP A 1 88 ? 3.843 -10.447 23.653 1.00 81.62 88 ASP A O 1
ATOM 679 N N . GLN A 1 89 ? 5.599 -10.758 22.300 1.00 83.56 89 GLN A N 1
ATOM 680 C CA . GLN A 1 89 ? 5.773 -12.163 22.668 1.00 83.56 89 GLN A CA 1
ATOM 681 C C . GLN A 1 89 ? 6.149 -12.330 24.150 1.00 83.56 89 GLN A C 1
ATOM 683 O O . GLN A 1 89 ? 5.652 -13.249 24.801 1.00 83.56 89 GLN A O 1
ATOM 688 N N . ALA A 1 90 ? 7.007 -11.463 24.694 1.00 82.75 90 ALA A N 1
ATOM 689 C CA . ALA A 1 90 ? 7.372 -11.494 26.110 1.00 82.75 90 ALA A CA 1
ATOM 690 C C . ALA A 1 90 ? 6.191 -11.106 27.018 1.00 82.75 90 ALA A C 1
ATOM 692 O O . ALA A 1 90 ? 5.982 -11.744 28.047 1.00 82.75 90 ALA A O 1
ATOM 693 N N . ILE A 1 91 ? 5.381 -10.125 26.609 1.00 83.56 91 ILE A N 1
ATOM 694 C CA . ILE A 1 91 ? 4.147 -9.734 27.304 1.00 83.56 91 ILE A CA 1
ATOM 695 C C . ILE A 1 91 ? 3.144 -10.894 27.290 1.00 83.56 91 ILE A C 1
ATOM 697 O O . ILE A 1 91 ? 2.584 -11.234 28.329 1.00 83.56 91 ILE A O 1
ATOM 701 N N . ALA A 1 92 ? 2.962 -11.555 26.144 1.00 82.56 92 ALA A N 1
ATOM 702 C CA . ALA A 1 92 ? 2.082 -12.714 26.031 1.00 82.56 92 ALA A CA 1
ATOM 703 C C . ALA A 1 92 ? 2.536 -13.866 26.941 1.00 82.56 92 ALA A C 1
ATOM 705 O O . ALA A 1 92 ? 1.708 -14.455 27.630 1.00 82.56 92 ALA A O 1
ATOM 706 N N . ARG A 1 93 ? 3.844 -14.151 27.012 1.00 82.81 93 ARG A N 1
ATOM 707 C CA . ARG A 1 93 ? 4.383 -15.135 27.966 1.00 82.81 93 ARG A CA 1
ATOM 708 C C . ARG A 1 93 ? 4.162 -14.716 29.414 1.00 82.81 93 ARG A C 1
ATOM 710 O O . ARG A 1 93 ? 3.758 -15.543 30.212 1.00 82.81 93 ARG A O 1
ATOM 717 N N . TYR A 1 94 ? 4.353 -13.446 29.759 1.00 82.06 94 TYR A N 1
ATOM 718 C CA . TYR A 1 94 ? 4.084 -12.953 31.112 1.00 82.06 94 TYR A CA 1
ATOM 719 C C . TYR A 1 94 ? 2.618 -13.161 31.529 1.00 82.06 94 TYR A C 1
ATOM 721 O O . TYR A 1 94 ? 2.347 -13.644 32.625 1.00 82.06 94 TYR A O 1
ATOM 729 N N . VAL A 1 95 ? 1.668 -12.874 30.637 1.00 83.50 95 VAL A N 1
ATOM 730 C CA . VAL A 1 95 ? 0.237 -13.089 30.907 1.00 83.50 95 VAL A CA 1
ATOM 731 C C . VAL A 1 95 ? -0.096 -14.582 30.989 1.00 83.50 95 VAL A C 1
ATOM 733 O O . VAL A 1 95 ? -0.762 -15.011 31.929 1.00 83.50 95 VAL A O 1
ATOM 736 N N . VAL A 1 96 ? 0.377 -15.383 30.029 1.00 83.50 96 VAL A N 1
ATOM 737 C CA . VAL A 1 96 ? -0.017 -16.794 29.883 1.00 83.50 96 VAL A CA 1
ATOM 738 C C . VAL A 1 96 ? 0.765 -17.727 30.813 1.00 83.50 96 VAL A C 1
ATOM 740 O O . VAL A 1 96 ? 0.159 -18.549 31.492 1.00 83.50 96 VAL A O 1
ATOM 743 N N . GLU A 1 97 ? 2.094 -17.616 30.861 1.00 79.25 97 GLU A N 1
ATOM 744 C CA . GLU A 1 97 ? 2.961 -18.509 31.648 1.00 79.25 97 GLU A CA 1
ATOM 745 C C . GLU A 1 97 ? 2.917 -18.180 33.145 1.00 79.25 97 GLU A C 1
ATOM 747 O O . GLU A 1 97 ? 2.964 -19.093 33.965 1.00 79.25 97 GLU A O 1
ATOM 752 N N . TYR A 1 98 ? 2.772 -16.903 33.519 1.00 75.00 98 TYR A N 1
ATOM 753 C CA . TYR A 1 98 ? 2.719 -16.482 34.927 1.00 75.00 98 TYR A CA 1
ATOM 754 C C . TYR A 1 98 ? 1.296 -16.186 35.428 1.00 75.00 98 TYR A C 1
ATOM 756 O O . TYR A 1 98 ? 1.139 -15.617 36.512 1.00 75.00 98 TYR A O 1
ATOM 764 N N . MET A 1 99 ? 0.266 -16.566 34.654 1.00 77.19 99 MET A N 1
ATOM 765 C CA . MET A 1 99 ? -1.164 -16.364 34.954 1.00 77.19 99 MET A CA 1
ATOM 766 C C . MET A 1 99 ? -1.485 -14.959 35.480 1.00 77.19 99 MET A C 1
ATOM 768 O O . MET A 1 99 ? -2.282 -14.779 36.403 1.00 77.19 99 MET A O 1
ATOM 772 N N . GLN A 1 100 ? -0.821 -13.948 34.928 1.00 78.69 100 GLN A N 1
ATOM 773 C CA . GLN A 1 100 ? -1.038 -12.575 35.351 1.00 78.69 100 GLN A CA 1
ATOM 774 C C . GLN A 1 100 ? -2.327 -12.052 34.728 1.00 78.69 100 GLN A C 1
ATOM 776 O O . GLN A 1 100 ? -2.650 -12.349 33.577 1.00 78.69 100 GLN A O 1
ATOM 781 N N . ALA A 1 101 ? -3.074 -11.257 35.492 1.00 81.94 101 ALA A N 1
ATOM 782 C CA . ALA A 1 101 ? -4.253 -10.596 34.959 1.00 81.94 101 ALA A CA 1
ATOM 783 C C . ALA A 1 101 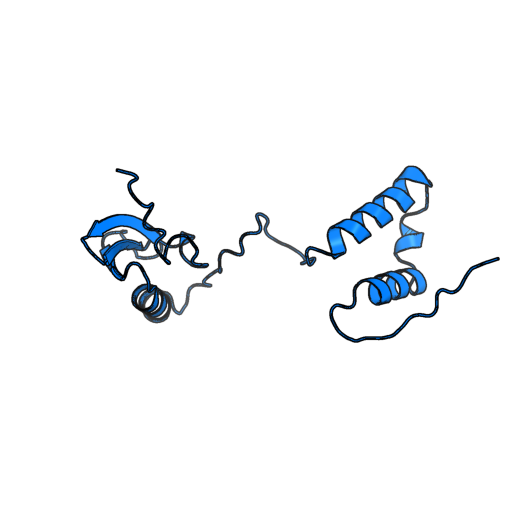? -3.844 -9.665 33.810 1.00 81.94 101 ALA A C 1
ATOM 785 O O . ALA A 1 101 ? -2.839 -8.960 33.896 1.00 81.94 101 ALA A O 1
ATOM 786 N N . ILE A 1 102 ? -4.655 -9.619 32.753 1.00 76.06 102 ILE A N 1
ATOM 787 C CA . ILE A 1 102 ? -4.416 -8.742 31.596 1.00 76.06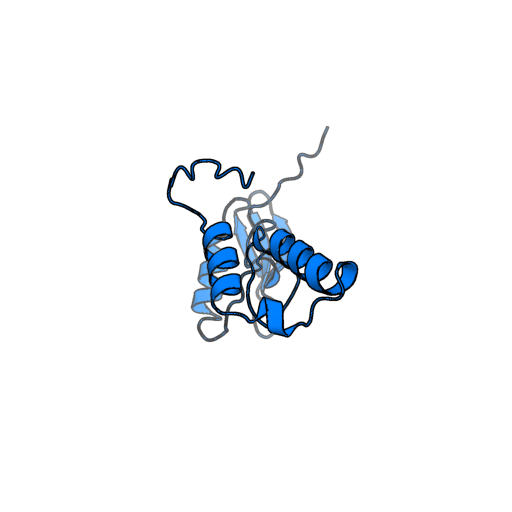 102 ILE A CA 1
ATOM 788 C C . ILE A 1 102 ? -4.329 -7.268 32.039 1.00 76.06 102 ILE A C 1
ATOM 790 O O . ILE A 1 102 ? -3.534 -6.502 31.507 1.00 76.06 102 ILE A O 1
ATOM 794 N N . SER A 1 103 ? -5.030 -6.892 33.109 1.00 81.38 103 SER A N 1
ATOM 795 C CA . SER A 1 103 ? -4.955 -5.553 33.702 1.00 81.38 103 SER A CA 1
ATOM 796 C C . SER A 1 103 ? -3.552 -5.149 34.178 1.00 81.38 103 SER A C 1
ATOM 798 O O . SER A 1 103 ? -3.245 -3.958 34.223 1.00 81.38 103 SER A O 1
ATOM 800 N N . ALA A 1 104 ? -2.668 -6.104 34.491 1.00 83.69 104 ALA A N 1
ATOM 801 C CA . ALA A 1 104 ? -1.286 -5.816 34.876 1.00 83.69 104 ALA A CA 1
ATOM 802 C C . ALA A 1 104 ? -0.492 -5.171 33.727 1.00 83.69 104 ALA A C 1
ATOM 804 O O . ALA A 1 104 ? 0.328 -4.283 33.966 1.00 83.69 104 ALA A O 1
ATOM 805 N N . VAL A 1 105 ? -0.771 -5.563 32.477 1.00 81.38 105 VAL A N 1
ATOM 806 C CA . VAL A 1 105 ? -0.092 -4.998 31.300 1.00 81.38 105 VAL A CA 1
ATOM 807 C C . VAL A 1 105 ? -0.665 -3.638 30.885 1.00 81.38 105 VAL A C 1
ATOM 809 O O . VAL A 1 105 ? -0.035 -2.889 30.138 1.00 81.38 105 VAL A O 1
ATOM 812 N N . GLU A 1 106 ? -1.839 -3.283 31.410 1.00 80.81 106 GLU A N 1
ATOM 813 C CA . GLU A 1 106 ? -2.497 -1.992 31.189 1.00 80.81 106 GLU A CA 1
ATOM 814 C C . GLU A 1 106 ? -2.041 -0.915 32.185 1.00 80.81 106 GLU A C 1
ATOM 816 O O . GLU A 1 106 ? -2.318 0.274 31.981 1.00 80.81 106 GLU A O 1
ATOM 821 N N . LEU A 1 107 ? -1.301 -1.301 33.234 1.00 86.25 107 LEU A N 1
ATOM 822 C CA . LEU A 1 107 ? -0.792 -0.371 34.235 1.00 86.25 107 LEU A CA 1
ATOM 823 C C . LEU A 1 107 ? 0.067 0.725 33.580 1.00 86.25 107 LEU A C 1
ATOM 825 O O . LEU A 1 107 ? 0.949 0.430 32.765 1.00 86.25 107 LEU A O 1
ATOM 829 N N . PRO A 1 108 ? -0.119 2.001 33.968 1.00 82.25 108 PRO A N 1
ATOM 830 C CA . PRO A 1 108 ? 0.608 3.116 33.366 1.00 82.25 108 PRO A CA 1
ATOM 831 C C . PRO A 1 108 ? 2.130 2.961 33.506 1.00 82.25 108 PRO A C 1
ATOM 833 O O . PRO A 1 108 ? 2.859 3.245 32.559 1.00 82.25 108 PRO A O 1
ATOM 836 N N . ALA A 1 109 ? 2.604 2.422 34.635 1.00 82.88 109 ALA A N 1
ATOM 837 C CA . ALA A 1 109 ? 4.021 2.131 34.861 1.00 82.88 109 ALA A CA 1
ATOM 838 C C . ALA A 1 109 ? 4.571 1.041 33.919 1.00 82.88 109 ALA A C 1
ATOM 840 O O . ALA A 1 109 ? 5.690 1.154 33.423 1.00 82.88 109 ALA A O 1
ATOM 841 N N . PHE A 1 110 ? 3.777 0.008 33.622 1.00 85.12 110 PHE A N 1
ATOM 842 C CA . PHE A 1 110 ? 4.175 -1.075 32.719 1.00 85.12 110 PHE A CA 1
ATOM 843 C C . PHE A 1 110 ? 4.288 -0.582 31.271 1.00 85.12 110 PHE A C 1
ATOM 845 O O . PHE A 1 110 ? 5.242 -0.895 30.558 1.00 85.12 110 PHE A O 1
ATOM 852 N N . ARG A 1 111 ? 3.351 0.273 30.849 1.00 81.81 111 ARG A N 1
ATOM 853 C CA . ARG A 1 111 ? 3.382 0.915 29.528 1.00 81.81 111 ARG A CA 1
ATOM 854 C C . ARG A 1 111 ? 4.586 1.841 29.366 1.00 81.81 111 ARG A C 1
ATOM 856 O O . ARG A 1 111 ? 5.167 1.890 28.282 1.00 81.81 111 ARG A O 1
ATOM 863 N N . GLU A 1 112 ? 4.974 2.541 30.430 1.00 81.81 112 GLU A N 1
ATOM 864 C CA . GLU A 1 112 ? 6.178 3.375 30.436 1.00 81.81 112 GLU A CA 1
ATOM 865 C C . GLU A 1 112 ? 7.450 2.528 30.310 1.00 81.81 112 GLU A C 1
ATOM 867 O O . GLU A 1 112 ? 8.340 2.849 29.523 1.00 81.81 112 GLU A O 1
ATOM 872 N N . LEU A 1 113 ? 7.491 1.373 30.978 1.00 83.31 113 LEU A 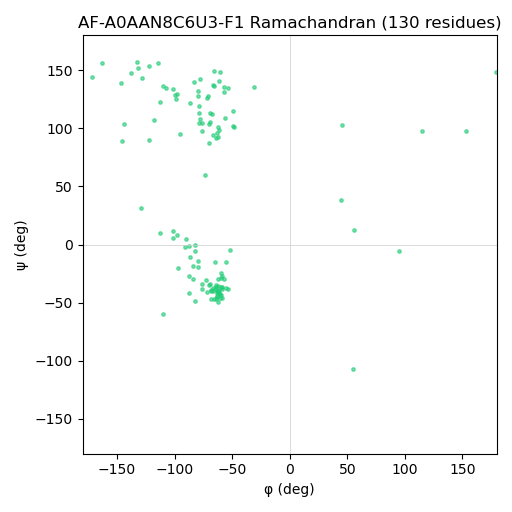N 1
ATOM 873 C CA . LEU A 1 113 ? 8.577 0.404 30.841 1.00 83.31 113 LEU A CA 1
ATOM 874 C C . LEU A 1 113 ? 8.709 -0.121 29.402 1.00 83.31 113 LEU A C 1
ATOM 876 O O . LEU A 1 113 ? 9.808 -0.117 28.845 1.00 83.31 113 LEU A O 1
ATOM 880 N N . ILE A 1 114 ? 7.598 -0.489 28.754 1.00 82.50 114 ILE A N 1
ATOM 881 C CA . ILE A 1 114 ? 7.607 -0.908 27.341 1.00 82.50 114 ILE A CA 1
ATOM 882 C C . ILE A 1 114 ? 8.100 0.225 26.429 1.00 82.50 114 ILE A C 1
ATOM 884 O O . ILE A 1 114 ? 8.884 -0.017 25.504 1.00 82.50 114 ILE A O 1
ATOM 888 N N . ARG A 1 115 ? 7.673 1.468 26.684 1.00 77.00 115 ARG A N 1
ATOM 889 C CA . ARG A 1 115 ? 8.112 2.645 25.919 1.00 77.00 115 ARG A CA 1
ATOM 890 C C . ARG A 1 115 ? 9.610 2.897 26.035 1.00 77.00 115 ARG A C 1
ATOM 892 O O . ARG A 1 115 ? 10.239 3.191 25.019 1.00 77.00 115 ARG A O 1
ATOM 899 N N . MET A 1 116 ? 10.186 2.732 27.225 1.00 71.06 116 MET A N 1
ATOM 900 C CA . MET A 1 116 ? 11.632 2.866 27.428 1.00 71.06 116 MET A CA 1
ATOM 901 C C . MET A 1 116 ? 12.426 1.836 26.616 1.00 71.06 116 MET A C 1
ATOM 903 O O . MET A 1 116 ? 13.449 2.177 26.025 1.00 71.06 116 MET A O 1
ATOM 907 N N . ILE A 1 117 ? 11.933 0.599 26.528 1.00 76.44 117 ILE A N 1
ATOM 908 C CA . ILE A 1 117 ? 12.582 -0.480 25.765 1.00 76.44 117 ILE A CA 1
ATOM 909 C C . ILE A 1 117 ? 12.442 -0.261 24.248 1.00 76.44 117 ILE A C 1
ATOM 911 O O . ILE A 1 117 ? 13.325 -0.639 23.481 1.00 76.44 117 ILE A O 1
ATOM 915 N N . SER A 1 118 ? 11.350 0.369 23.809 1.00 66.19 118 SER A N 1
ATOM 916 C CA . SER A 1 118 ? 10.987 0.481 22.389 1.00 66.19 118 SER A CA 1
ATOM 917 C C . SER A 1 118 ? 11.544 1.725 21.678 1.00 66.19 118 SER A C 1
ATOM 919 O O . SER A 1 118 ? 11.222 1.935 20.512 1.00 66.19 118 SER A O 1
ATOM 921 N N . CYS A 1 119 ? 12.368 2.556 22.330 1.00 55.62 119 CYS A N 1
ATOM 922 C CA . CYS A 1 119 ? 12.957 3.755 21.717 1.00 55.62 119 CYS A CA 1
ATOM 923 C C . CYS A 1 119 ? 14.009 3.409 20.637 1.00 55.62 119 CYS A C 1
ATOM 925 O O . CYS A 1 119 ? 15.103 2.949 20.978 1.00 55.62 119 CYS A O 1
ATOM 927 N N . PRO A 1 120 ? 13.771 3.704 19.343 1.00 53.88 120 PRO A N 1
ATOM 928 C CA . PRO A 1 120 ? 14.761 3.545 18.292 1.00 53.88 120 PRO A CA 1
ATOM 929 C C . PRO A 1 120 ? 15.466 4.890 18.067 1.00 53.88 120 PRO A C 1
ATOM 931 O O . PRO A 1 120 ? 14.987 5.734 17.315 1.00 53.88 120 PRO A O 1
ATOM 934 N N . GLY A 1 121 ? 16.617 5.088 18.712 1.00 52.94 121 GLY A N 1
ATOM 935 C CA . GLY A 1 121 ? 17.538 6.183 18.385 1.00 52.94 121 GLY A CA 1
ATOM 936 C C . GLY A 1 121 ? 17.701 7.226 19.487 1.00 52.94 121 GLY A C 1
ATOM 937 O O . GLY A 1 121 ? 16.931 8.172 19.602 1.00 52.94 121 GLY A O 1
ATOM 938 N N . GLY A 1 122 ? 18.766 7.071 20.267 1.00 45.75 122 GLY A N 1
ATOM 939 C CA . GLY A 1 122 ? 19.218 8.054 21.244 1.00 45.75 122 GLY A CA 1
ATOM 940 C C . GLY A 1 122 ? 19.978 7.351 22.351 1.00 45.75 122 GLY A C 1
ATOM 941 O O . GLY A 1 122 ? 19.371 6.781 23.250 1.00 45.75 122 GLY A O 1
ATOM 942 N N . THR A 1 123 ? 21.305 7.354 22.258 1.00 50.66 123 THR A N 1
ATOM 943 C CA . THR A 1 123 ? 22.224 6.834 23.273 1.00 50.66 123 THR A CA 1
ATOM 944 C C . THR A 1 123 ? 21.865 7.385 24.651 1.00 50.66 123 THR A C 1
ATOM 946 O O . THR A 1 123 ? 22.198 8.520 24.985 1.00 50.66 123 THR A O 1
ATOM 949 N N . ARG A 1 124 ? 21.201 6.573 25.469 1.00 52.91 124 ARG A N 1
ATOM 950 C CA . ARG A 1 124 ? 21.240 6.709 26.920 1.00 52.91 124 ARG A CA 1
ATOM 951 C C . ARG A 1 124 ? 21.855 5.420 27.421 1.00 52.91 124 ARG A C 1
ATOM 953 O O . ARG A 1 124 ? 21.267 4.351 27.289 1.00 52.91 124 ARG A O 1
ATOM 960 N N . H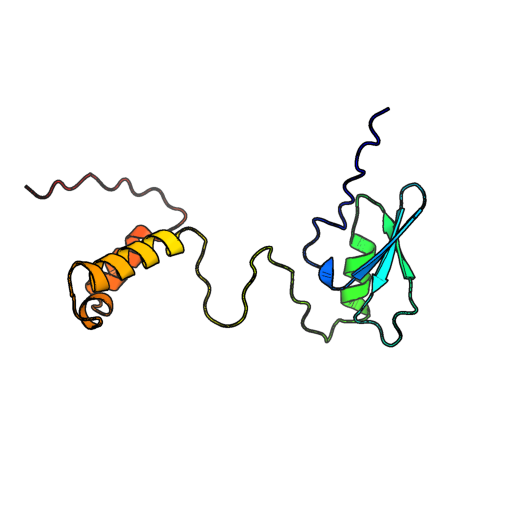IS A 1 125 ? 23.097 5.529 27.873 1.00 47.56 125 HIS A N 1
ATOM 961 C CA . HIS A 1 125 ? 23.777 4.469 28.589 1.00 47.56 125 HIS A CA 1
ATOM 962 C C . HIS A 1 125 ? 22.962 4.211 29.859 1.00 47.56 125 HIS A C 1
ATOM 964 O O . HIS A 1 125 ? 23.019 4.993 30.802 1.00 47.56 125 HIS A O 1
ATOM 970 N N . MET A 1 126 ? 22.120 3.181 29.835 1.00 55.62 126 MET A N 1
ATOM 971 C CA . MET A 1 126 ? 21.444 2.709 31.034 1.00 55.62 126 MET A CA 1
ATOM 972 C C . MET A 1 126 ? 22.482 1.890 31.794 1.00 55.62 126 MET A C 1
ATOM 974 O O . MET A 1 126 ? 22.877 0.815 31.335 1.00 55.62 126 MET A O 1
ATOM 978 N N . GLU A 1 127 ? 22.980 2.421 32.910 1.00 55.66 127 GLU A N 1
ATOM 979 C CA . GLU A 1 127 ? 23.734 1.608 33.858 1.00 55.66 127 GLU A CA 1
ATOM 980 C C . GLU A 1 127 ? 22.891 0.390 34.233 1.00 55.66 127 GLU A C 1
ATOM 982 O O . GLU A 1 127 ? 21.680 0.473 34.450 1.00 55.66 127 GLU A O 1
ATOM 987 N N . ARG A 1 128 ? 23.540 -0.774 34.238 1.00 52.06 128 ARG A N 1
ATOM 988 C CA . ARG A 1 128 ? 22.919 -2.044 34.587 1.00 52.06 128 ARG A CA 1
ATOM 989 C C . ARG A 1 128 ? 22.550 -1.987 36.068 1.00 52.06 128 ARG A C 1
ATOM 991 O O . ARG A 1 128 ? 23.385 -2.286 36.915 1.00 52.06 128 ARG A O 1
ATOM 998 N N . ILE A 1 129 ? 21.316 -1.599 36.377 1.00 59.22 129 ILE A N 1
ATOM 999 C CA . ILE A 1 129 ? 20.790 -1.701 37.737 1.00 59.22 129 ILE A CA 1
ATOM 1000 C C . ILE A 1 129 ? 20.616 -3.191 38.026 1.00 59.22 129 ILE A C 1
ATOM 1002 O O . ILE A 1 129 ? 19.743 -3.858 37.468 1.00 59.22 129 ILE A O 1
ATOM 1006 N N . VAL A 1 130 ? 21.519 -3.726 38.843 1.00 57.25 130 VAL A N 1
ATOM 1007 C CA . VAL A 1 130 ? 21.398 -5.062 39.418 1.00 57.25 130 VAL A CA 1
ATOM 1008 C C . VAL A 1 130 ? 20.425 -4.938 40.582 1.00 57.25 130 VAL A C 1
ATOM 1010 O O . VAL A 1 130 ? 20.721 -4.261 41.561 1.00 57.25 130 VAL A O 1
ATOM 1013 N N . PHE A 1 131 ? 19.257 -5.562 40.465 1.00 48.34 131 PHE A N 1
ATOM 1014 C CA . PHE A 1 131 ? 18.407 -5.805 41.624 1.00 48.34 131 PHE A CA 1
ATOM 1015 C C . PHE A 1 131 ? 19.043 -6.969 42.395 1.00 48.34 131 PHE A C 1
ATOM 1017 O O . PHE A 1 131 ? 19.030 -8.100 41.907 1.00 48.34 131 PHE A O 1
ATOM 1024 N N . VAL A 1 132 ? 19.701 -6.649 43.515 1.00 51.03 132 VAL A N 1
ATOM 1025 C CA . VAL A 1 132 ? 20.168 -7.612 44.530 1.00 51.03 132 VAL A CA 1
ATOM 1026 C C . VAL A 1 132 ? 19.032 -7.885 45.501 1.00 51.03 132 VAL A C 1
ATOM 1028 O O . VAL A 1 132 ? 18.356 -6.901 45.879 1.00 51.03 132 VAL A O 1
#

Nearest PDB structures (foldseek):
  5gw0-assembly2_D  TM=1.932E-01  e=2.183E+00  Homo sapiens
  4bgj-assembly1_A  TM=1.830E-01  e=2.983E+00  Homo sapiens
  3iq2-assembly2_B  TM=1.779E-01  e=2.983E+00  Homo sapiens
  5gw1-assembly1_B  TM=1.965E-01  e=3.830E+00  Homo sapiens
  5gw0-assembly3_E  TM=1.718E-01  e=6.720E+00  Homo sapiens

pLDDT: mean 72.16, std 16.18, range [31.75, 90.31]

Secondary structure (DSSP, 8-state):
--------TTTT-TTGGGEEEEEEETTEEEEEESSSTTS--EEEEETT--HHHHHHHHHHSTTS------S----SS----TTHHHHHHHHHHHHHHTT--THHHHSHHHHHHHHHHT--S-----------

Solvent-accessible surface area (backbone atoms only — not comparable to full-atom values): 8460 Å² total; per-residue (Å²): 132,82,79,74,79,79,78,35,48,52,79,81,33,42,59,35,86,51,41,42,83,74,46,78,55,92,71,29,35,34,30,25,38,69,82,46,88,81,55,72,64,70,46,73,31,47,33,83,44,58,65,63,58,52,53,43,45,57,71,78,39,62,89,48,89,80,70,65,53,61,99,61,96,79,84,90,78,80,88,71,61,90,70,43,62,61,53,52,51,50,52,49,43,46,34,64,77,66,68,40,61,73,67,62,67,66,33,69,70,48,48,50,53,54,49,67,74,64,64,87,83,76,96,68,88,73,75,83,79,77,88,127

Radius of gyration: 23.69 Å; Cα contacts (8 Å, |Δi|>4): 105; chains: 1; bounding box: 36×31×69 Å

Mean predicted aligned error: 17.68 Å

Organism: Champsocephalus gunnari (NCBI:txid52237)

Sequence (132 aa):
MAAAEIKSSFSAWRYSHHFTFVKHKKKNVLVKCKLCLGGTKSLSTAQNSNSNLLKHLQKQHAGTKLVAKTTDPDSPDATPPKQQGKVDQAIARYVVEYMQAISAVELPAFRELIRMISCPGGTRHMERIVFV